Protein AF-A0AAW2S1K7-F1 (afdb_monomer)

Solvent-accessible surface area (backbone atoms only — not comparable to full-atom values): 10798 Å² total; per-residue (Å²): 112,69,70,59,53,50,52,52,56,58,55,51,73,76,45,99,72,86,84,87,81,85,75,56,76,84,76,40,53,68,60,52,50,53,52,49,49,62,64,67,59,74,65,92,73,87,81,84,77,82,78,80,82,69,98,70,67,96,71,74,71,75,78,76,71,78,81,63,93,60,59,84,58,51,67,49,50,41,29,74,76,70,66,52,69,59,89,51,67,66,59,29,50,54,48,54,65,58,40,72,48,44,50,73,58,94,91,39,49,27,36,67,48,96,86,72,63,71,40,80,63,70,51,70,70,55,46,53,48,51,52,48,51,49,57,70,66,44,80,78,57,97,70,60,78,76,60,65,81,70,64,74,78,83,78,80,80,91,79,83,80,135

Radius of gyration: 22.73 Å; Cα contacts (8 Å, |Δi|>4): 65; chains: 1; bounding box: 69×38×50 Å

Mean predicted aligned error: 18.88 Å

Sequence (162 aa):
MVQYLQQIAELRTSFKSFQVIQIPREENAKADCLSRLASALEDYCTRHITIQYIPNPKAALAIQAISSPTDWRTPIIEWIEKGNLPDNRWDASRLKTRAVCFLIQGGILYKKSYTHPLLRCVSQPEGVHLLREIHSGCCGSHTGTWMLAKKKPYEQDISGLP

Secondary structure (DSSP, 8-state):
-HHHHHHHHHHHTT-S--------GGGGHHHHHHHHHHHHT-S-S---------SS-TT----------S-TTHHHHHHHHH----SSHHHHHHHHHHHTTEEEETTEEEEPPTTSPPEEPPPHHHHHHHHHHHHHH-SSS---TTTGGG-PPP--------

Structure (mmCIF, N/CA/C/O backbone):
data_AF-A0AAW2S1K7-F1
#
_entry.id   AF-A0AAW2S1K7-F1
#
loop_
_atom_site.group_PDB
_atom_site.id
_atom_site.type_symbol
_atom_site.label_atom_id
_atom_site.label_alt_id
_atom_site.label_comp_id
_atom_site.label_asym_id
_atom_site.label_entity_id
_atom_site.label_seq_id
_atom_site.pdbx_PDB_ins_code
_atom_site.Cartn_x
_atom_site.Cartn_y
_atom_site.Cartn_z
_atom_site.occupancy
_atom_site.B_iso_or_equiv
_atom_site.auth_seq_id
_atom_site.auth_comp_id
_atom_site.auth_asym_id
_atom_site.auth_atom_id
_atom_site.pdbx_PDB_model_num
ATOM 1 N N . MET A 1 1 ? 25.128 3.569 -3.471 1.00 52.53 1 MET A N 1
ATOM 2 C CA . MET A 1 1 ? 25.781 2.506 -4.272 1.00 52.53 1 MET A CA 1
ATOM 3 C C . MET A 1 1 ? 26.287 1.342 -3.412 1.00 52.53 1 MET A C 1
ATOM 5 O O . MET A 1 1 ? 26.059 0.203 -3.783 1.00 52.53 1 MET A O 1
ATOM 9 N N . VAL A 1 2 ? 26.888 1.601 -2.242 1.00 62.03 2 VAL A N 1
ATOM 10 C CA . VAL A 1 2 ? 27.422 0.563 -1.327 1.00 62.03 2 VAL A CA 1
ATOM 11 C C . VAL A 1 2 ? 26.374 -0.470 -0.876 1.00 62.03 2 VAL A C 1
ATOM 13 O O . VAL A 1 2 ? 26.634 -1.664 -0.931 1.00 62.03 2 VAL A O 1
ATOM 16 N N . GLN A 1 3 ? 25.158 -0.037 -0.523 1.00 65.44 3 GLN A N 1
ATOM 17 C CA . GLN A 1 3 ? 24.075 -0.942 -0.096 1.00 65.44 3 GLN A CA 1
ATOM 18 C C . GLN A 1 3 ? 23.644 -1.933 -1.191 1.00 65.44 3 GLN A C 1
ATOM 20 O O . GLN A 1 3 ? 23.331 -3.082 -0.904 1.00 65.44 3 GLN A O 1
ATOM 25 N N . TYR A 1 4 ? 23.673 -1.508 -2.455 1.00 72.62 4 TYR A N 1
ATOM 26 C CA . TYR A 1 4 ? 23.322 -2.356 -3.595 1.00 72.62 4 TYR A CA 1
ATOM 27 C C . TYR A 1 4 ? 24.380 -3.441 -3.836 1.00 72.62 4 TYR A C 1
ATOM 29 O O . TYR A 1 4 ? 24.048 -4.593 -4.101 1.00 72.62 4 TYR A O 1
ATOM 37 N N . LEU A 1 5 ? 25.659 -3.094 -3.663 1.00 78.00 5 LEU A N 1
ATOM 38 C CA . LEU A 1 5 ? 26.760 -4.056 -3.739 1.00 78.00 5 LEU A CA 1
ATOM 39 C C . LEU A 1 5 ? 26.675 -5.104 -2.625 1.00 78.00 5 LEU A C 1
ATOM 41 O O . LEU A 1 5 ? 26.938 -6.276 -2.879 1.00 78.00 5 LEU A O 1
ATOM 45 N N . GLN A 1 6 ? 26.262 -4.696 -1.424 1.00 79.00 6 GLN A N 1
ATOM 46 C CA . GLN A 1 6 ? 26.083 -5.602 -0.292 1.00 79.00 6 GLN A CA 1
ATOM 47 C C . GLN A 1 6 ? 24.969 -6.626 -0.560 1.00 79.00 6 GLN A C 1
AT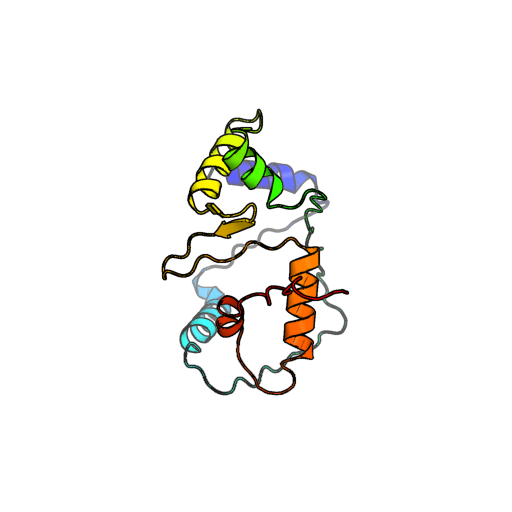OM 49 O O . GLN A 1 6 ? 25.184 -7.821 -0.383 1.00 79.00 6 GLN A O 1
ATOM 54 N N . GLN A 1 7 ? 23.833 -6.190 -1.112 1.00 81.12 7 GLN A N 1
ATOM 55 C CA . GLN A 1 7 ? 22.751 -7.106 -1.490 1.00 81.12 7 GLN A CA 1
ATOM 56 C C . GLN A 1 7 ? 23.137 -8.057 -2.627 1.00 81.12 7 GLN A C 1
ATOM 58 O O . GLN A 1 7 ? 22.795 -9.237 -2.585 1.00 81.12 7 GLN A O 1
ATOM 63 N N . ILE A 1 8 ? 23.884 -7.584 -3.629 1.00 81.62 8 ILE A N 1
ATOM 64 C CA . ILE A 1 8 ? 24.405 -8.462 -4.686 1.00 81.62 8 ILE A CA 1
ATOM 65 C C . ILE A 1 8 ? 25.381 -9.491 -4.104 1.00 81.62 8 ILE A C 1
ATOM 67 O O . ILE A 1 8 ? 25.362 -10.648 -4.522 1.00 81.62 8 ILE A O 1
ATOM 71 N N . ALA A 1 9 ? 26.221 -9.096 -3.144 1.00 82.00 9 ALA A N 1
ATOM 72 C CA . ALA A 1 9 ? 27.166 -9.997 -2.492 1.00 82.00 9 ALA A CA 1
ATOM 73 C C . ALA A 1 9 ? 26.458 -11.083 -1.668 1.00 82.00 9 ALA A C 1
ATOM 75 O O . ALA A 1 9 ? 26.849 -12.247 -1.738 1.00 82.00 9 ALA A O 1
ATOM 76 N N . GLU A 1 10 ? 25.391 -10.731 -0.951 1.00 86.25 10 GLU A N 1
ATOM 77 C CA . GLU A 1 10 ? 24.549 -11.694 -0.236 1.00 86.25 10 GLU A CA 1
ATOM 78 C C . GLU A 1 10 ? 23.866 -12.657 -1.215 1.00 86.25 10 GLU A C 1
ATOM 80 O O . GLU A 1 10 ? 24.010 -13.874 -1.099 1.00 86.25 10 GLU A O 1
ATOM 85 N N . LEU A 1 11 ? 23.205 -12.132 -2.250 1.00 85.12 11 LEU A N 1
ATOM 86 C CA . LEU A 1 11 ? 22.506 -12.942 -3.252 1.00 85.12 11 LEU A CA 1
ATOM 87 C C . LEU A 1 11 ? 23.455 -13.850 -4.034 1.00 85.12 11 LEU A C 1
ATOM 89 O O . LEU A 1 11 ? 23.089 -14.978 -4.358 1.00 85.12 11 LEU A O 1
ATOM 93 N N . ARG A 1 12 ? 24.694 -13.413 -4.279 1.00 83.50 12 ARG A N 1
ATOM 94 C CA . ARG A 1 12 ? 25.734 -14.213 -4.937 1.00 83.50 12 ARG A CA 1
ATOM 95 C C . ARG A 1 12 ? 25.968 -15.551 -4.240 1.00 83.50 12 ARG A C 1
ATOM 97 O O . ARG A 1 12 ? 26.218 -16.536 -4.927 1.00 83.50 12 ARG A O 1
ATOM 104 N N . THR A 1 13 ? 25.861 -15.603 -2.913 1.00 86.69 13 THR A N 1
ATOM 105 C CA . THR A 1 13 ? 26.054 -16.850 -2.150 1.00 86.69 13 THR A CA 1
ATOM 106 C C . THR A 1 13 ? 24.962 -17.889 -2.403 1.00 86.69 13 THR A C 1
ATOM 108 O O . THR A 1 13 ? 25.199 -19.081 -2.227 1.00 86.69 13 THR A O 1
ATOM 111 N N . SER A 1 14 ? 23.785 -17.457 -2.864 1.00 88.31 14 SER A N 1
ATOM 112 C CA . SER A 1 14 ? 22.644 -18.344 -3.109 1.00 88.31 14 SER A CA 1
ATOM 113 C C . SER A 1 14 ? 22.701 -19.074 -4.458 1.00 88.31 14 SER A C 1
ATOM 115 O O . SER A 1 14 ? 21.986 -20.057 -4.656 1.00 88.31 14 SER A O 1
ATOM 117 N N . PHE A 1 15 ? 23.562 -18.639 -5.388 1.00 86.81 15 PHE A N 1
ATOM 118 C CA . PHE A 1 15 ? 23.672 -19.227 -6.724 1.00 86.81 15 PHE A CA 1
ATOM 119 C C . PHE A 1 15 ? 24.911 -20.118 -6.852 1.00 86.81 15 PHE A C 1
ATOM 121 O O . PHE A 1 15 ? 26.018 -19.716 -6.511 1.00 86.81 15 PHE A O 1
ATOM 128 N N . LYS A 1 16 ? 24.746 -21.308 -7.448 1.00 88.56 16 LYS A N 1
ATOM 129 C CA . LYS A 1 16 ? 25.873 -22.205 -7.781 1.00 88.56 16 LYS A CA 1
ATOM 130 C C . LYS A 1 16 ? 26.854 -21.574 -8.782 1.00 88.56 16 LYS A C 1
ATOM 132 O O . LYS A 1 16 ? 28.047 -21.842 -8.726 1.00 88.56 16 LYS A O 1
ATOM 137 N N . SER A 1 17 ? 26.352 -20.737 -9.688 1.00 85.88 17 SER A N 1
ATOM 138 C CA . SER A 1 17 ? 27.129 -19.940 -10.642 1.00 85.88 17 SER A CA 1
ATOM 139 C C . SER A 1 17 ? 26.259 -18.806 -11.181 1.00 85.88 17 SER A C 1
ATOM 141 O O . SER A 1 17 ? 25.059 -19.004 -11.372 1.00 85.88 17 SER A O 1
ATOM 143 N N . PHE A 1 18 ? 26.844 -17.646 -11.476 1.00 83.50 18 PHE A N 1
ATOM 144 C CA . PHE A 1 18 ? 26.145 -16.531 -12.121 1.00 83.50 18 PHE A CA 1
ATOM 145 C C . PHE A 1 18 ? 27.111 -15.740 -13.009 1.00 83.50 18 PHE A C 1
ATOM 147 O O . PHE A 1 18 ? 28.324 -15.758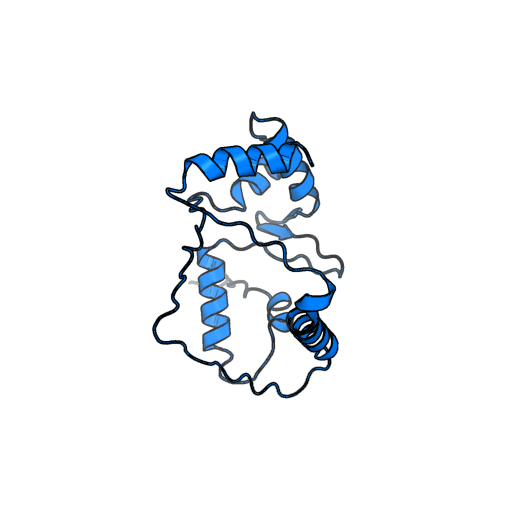 -12.794 1.00 83.50 18 PHE A O 1
ATOM 154 N N . GLN A 1 19 ? 26.557 -15.032 -13.990 1.00 85.88 19 GLN A N 1
ATOM 155 C CA . GLN A 1 19 ? 27.295 -14.138 -14.874 1.00 85.88 19 GLN A CA 1
ATOM 156 C C . GLN A 1 19 ? 26.556 -12.804 -14.946 1.00 85.88 19 GLN A C 1
ATOM 158 O O . GLN A 1 19 ? 25.342 -12.771 -15.143 1.00 85.88 19 GLN A O 1
ATOM 163 N N . VAL A 1 20 ? 27.291 -11.707 -14.788 1.00 80.44 20 VAL A N 1
ATOM 164 C CA . VAL A 1 20 ? 26.775 -10.353 -15.002 1.00 80.44 20 VAL A CA 1
ATOM 165 C C . VAL A 1 20 ? 27.400 -9.839 -16.285 1.00 80.44 20 VAL A C 1
ATOM 167 O O . VAL A 1 20 ? 28.620 -9.726 -16.372 1.00 80.44 20 VAL A O 1
ATOM 170 N N . ILE A 1 21 ? 26.566 -9.559 -17.282 1.00 83.56 21 ILE A N 1
ATOM 171 C CA . ILE A 1 21 ? 26.999 -8.979 -18.551 1.00 83.56 21 ILE A CA 1
ATOM 172 C C . ILE A 1 21 ? 26.496 -7.544 -18.574 1.00 83.56 21 ILE A C 1
ATOM 174 O O . ILE A 1 21 ? 25.290 -7.299 -18.532 1.00 83.56 21 ILE A O 1
ATOM 178 N N . GLN A 1 22 ? 27.424 -6.596 -18.615 1.00 81.75 22 GLN A N 1
ATOM 179 C CA . GLN A 1 22 ? 27.093 -5.200 -18.835 1.00 81.75 22 GLN A CA 1
ATOM 180 C C . GLN A 1 22 ? 27.007 -4.965 -20.342 1.00 81.75 22 GLN A C 1
ATOM 182 O O . GLN A 1 22 ? 28.016 -5.051 -21.034 1.00 81.75 22 GLN A O 1
ATOM 187 N N . ILE A 1 23 ? 25.805 -4.684 -20.840 1.00 84.31 23 ILE A N 1
ATOM 188 C CA . ILE A 1 23 ? 25.592 -4.335 -22.246 1.00 84.31 23 ILE A CA 1
ATOM 189 C C . ILE A 1 23 ? 25.837 -2.825 -22.391 1.00 84.31 23 ILE A C 1
ATOM 191 O O . ILE A 1 23 ? 25.162 -2.047 -21.702 1.00 84.31 23 ILE A O 1
ATOM 195 N N . PRO A 1 24 ? 26.796 -2.389 -23.231 1.00 87.00 24 PRO A N 1
ATOM 196 C CA . PRO A 1 24 ? 27.024 -0.976 -23.503 1.00 87.00 24 PRO A CA 1
ATOM 197 C C . PRO A 1 24 ? 25.742 -0.294 -23.975 1.00 87.00 24 PRO A C 1
ATOM 199 O O . PRO A 1 24 ? 24.919 -0.886 -24.673 1.00 87.00 24 PRO A O 1
ATOM 202 N N . ARG A 1 25 ? 25.565 0.980 -23.614 1.00 77.69 25 ARG A N 1
ATOM 203 C CA . ARG A 1 25 ? 24.334 1.714 -23.943 1.00 77.69 25 ARG A CA 1
ATOM 204 C C . ARG A 1 25 ? 24.075 1.759 -25.454 1.00 77.69 25 ARG A C 1
ATOM 206 O O . ARG A 1 25 ? 22.926 1.668 -25.870 1.00 77.69 25 ARG A O 1
ATOM 213 N N . GLU A 1 26 ? 25.141 1.841 -26.243 1.00 84.81 26 GLU A N 1
ATOM 214 C CA . GLU A 1 26 ? 25.133 1.845 -27.711 1.00 84.81 26 GLU A CA 1
ATOM 215 C C . GLU A 1 26 ? 24.518 0.566 -28.307 1.00 84.81 26 GLU A C 1
ATOM 217 O O . GLU A 1 26 ? 23.823 0.619 -29.320 1.00 84.81 26 GLU A O 1
ATOM 222 N N . GLU A 1 27 ? 24.681 -0.576 -27.635 1.00 83.81 27 GLU A N 1
ATOM 223 C CA . GLU A 1 27 ? 24.140 -1.872 -28.065 1.00 83.81 27 GLU A CA 1
ATOM 224 C C . GLU A 1 27 ? 22.686 -2.095 -27.608 1.00 83.81 27 GLU A C 1
ATOM 226 O O . GLU A 1 27 ? 22.016 -3.031 -28.053 1.00 83.81 27 GLU A O 1
ATOM 231 N N . ASN A 1 28 ? 22.141 -1.204 -26.770 1.00 85.00 28 ASN A N 1
ATOM 232 C CA . ASN A 1 28 ? 20.777 -1.300 -26.244 1.00 85.00 28 ASN A CA 1
ATOM 233 C C . ASN A 1 28 ? 19.704 -0.698 -27.177 1.00 85.00 28 ASN A C 1
ATOM 235 O O . ASN A 1 28 ? 18.541 -0.549 -26.789 1.00 85.00 28 ASN A O 1
ATOM 239 N N . ALA A 1 29 ? 20.067 -0.372 -28.421 1.00 83.19 29 ALA A N 1
ATOM 240 C CA . ALA A 1 29 ? 19.202 0.317 -29.377 1.00 83.19 29 ALA A CA 1
ATOM 241 C C . ALA A 1 29 ? 17.843 -0.378 -29.591 1.00 83.19 29 ALA A C 1
ATOM 243 O O . ALA A 1 29 ? 16.820 0.290 -29.711 1.00 83.19 29 ALA A O 1
ATOM 244 N N . LYS A 1 30 ? 17.793 -1.719 -29.580 1.00 80.06 30 LYS A N 1
ATOM 245 C CA . LYS A 1 30 ? 16.533 -2.475 -29.734 1.00 80.06 30 LYS A CA 1
ATOM 246 C C . LYS A 1 30 ? 15.571 -2.255 -28.565 1.00 80.06 30 LYS A C 1
ATOM 248 O O . LYS A 1 30 ? 14.384 -2.033 -28.792 1.00 80.06 30 LYS A O 1
ATOM 253 N N . ALA A 1 31 ? 16.070 -2.305 -27.330 1.00 80.88 31 ALA A N 1
ATOM 254 C CA . ALA A 1 31 ? 15.248 -2.078 -26.143 1.00 80.88 31 ALA A CA 1
ATOM 255 C C . ALA A 1 31 ? 14.795 -0.614 -26.054 1.00 80.88 31 ALA A C 1
ATOM 257 O O . ALA A 1 31 ? 13.641 -0.346 -25.725 1.00 80.88 31 ALA A O 1
ATOM 258 N N . ASP A 1 32 ? 15.670 0.324 -26.424 1.00 80.50 32 ASP A N 1
ATOM 259 C CA . ASP A 1 32 ? 15.332 1.746 -26.489 1.00 80.50 32 ASP A CA 1
ATOM 260 C C . ASP A 1 32 ? 14.282 2.033 -27.579 1.00 80.50 32 ASP A C 1
ATOM 262 O O . ASP A 1 32 ? 13.347 2.793 -27.335 1.00 80.50 32 ASP A O 1
ATOM 266 N N . CYS A 1 33 ? 14.358 1.382 -28.747 1.00 79.44 33 CYS A N 1
ATOM 267 C CA . CYS A 1 33 ? 13.321 1.456 -29.783 1.00 79.44 33 CYS A CA 1
ATOM 268 C C . CYS A 1 33 ? 11.974 0.910 -29.297 1.00 79.44 33 CYS A C 1
ATOM 270 O O . CYS A 1 33 ? 10.948 1.54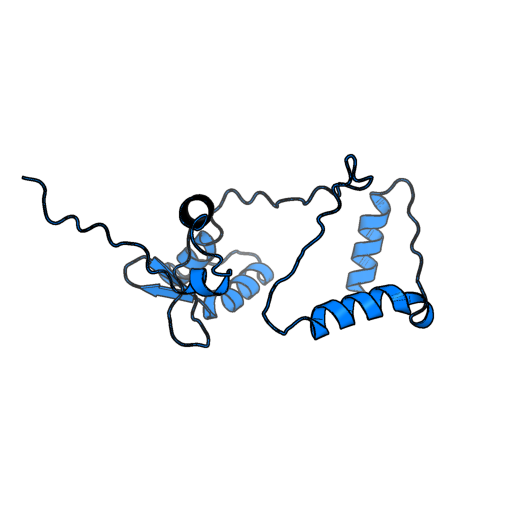1 -29.537 1.00 79.44 33 CYS A O 1
ATOM 272 N N . LEU A 1 34 ? 11.959 -0.224 -28.590 1.00 76.25 34 LEU A N 1
ATOM 273 C CA . LEU A 1 34 ? 10.733 -0.781 -28.006 1.00 76.25 34 LEU A CA 1
ATOM 274 C C . LEU A 1 34 ? 10.134 0.141 -26.939 1.00 76.25 34 LEU A C 1
ATOM 276 O O . LEU A 1 34 ? 8.924 0.351 -26.925 1.00 76.25 34 LEU A O 1
ATOM 280 N N . SER A 1 35 ? 10.975 0.726 -26.086 1.00 74.38 35 SER A N 1
ATOM 281 C CA . SER A 1 35 ? 10.554 1.708 -25.083 1.00 74.38 35 SER A CA 1
ATOM 282 C C . SER A 1 35 ? 9.955 2.956 -25.742 1.00 74.38 35 SER A C 1
ATOM 284 O O . SER A 1 35 ? 8.859 3.388 -25.391 1.00 74.38 35 SER A O 1
ATOM 286 N N . ARG A 1 36 ? 10.613 3.480 -26.786 1.00 76.00 36 ARG A N 1
ATOM 287 C CA . ARG A 1 36 ? 10.114 4.618 -27.572 1.00 76.00 36 ARG A CA 1
ATOM 288 C C . ARG A 1 36 ? 8.819 4.302 -28.307 1.00 76.00 36 ARG A C 1
ATOM 290 O O . ARG A 1 36 ? 7.952 5.161 -28.342 1.00 76.00 36 ARG A O 1
ATOM 297 N N . LEU A 1 37 ? 8.669 3.102 -28.870 1.00 69.31 37 LEU A N 1
ATOM 298 C CA . LEU A 1 37 ? 7.408 2.653 -29.464 1.00 69.31 37 LEU A CA 1
ATOM 299 C C . LEU A 1 37 ? 6.302 2.598 -28.410 1.00 69.31 37 LEU A C 1
ATOM 301 O O . LEU A 1 37 ? 5.213 3.100 -28.656 1.00 69.31 37 LEU A O 1
ATOM 305 N N . ALA A 1 38 ? 6.583 2.054 -27.226 1.00 62.53 38 ALA A N 1
ATOM 306 C CA . ALA A 1 38 ? 5.612 2.014 -26.137 1.00 62.53 38 ALA A CA 1
ATOM 307 C C . ALA A 1 38 ? 5.163 3.422 -25.706 1.00 62.53 38 ALA A C 1
ATOM 309 O O . ALA A 1 38 ? 3.973 3.624 -25.484 1.00 62.53 38 ALA A O 1
ATOM 310 N N . SER A 1 39 ? 6.084 4.391 -25.652 1.00 64.12 39 SER A N 1
ATOM 311 C CA . SER A 1 39 ? 5.770 5.798 -25.363 1.00 64.12 39 SER A CA 1
ATOM 312 C C . SER A 1 39 ? 5.092 6.536 -26.523 1.00 64.12 39 SER A C 1
ATOM 314 O O . SER A 1 39 ? 4.261 7.401 -26.289 1.00 64.12 39 SER A O 1
ATOM 316 N N . ALA A 1 40 ? 5.430 6.217 -27.773 1.00 64.00 40 ALA A N 1
ATOM 317 C CA . ALA A 1 40 ? 4.861 6.865 -28.957 1.00 64.00 40 ALA A CA 1
ATOM 318 C C . ALA A 1 40 ? 3.448 6.359 -29.300 1.00 64.00 40 ALA A C 1
ATOM 320 O O . ALA A 1 40 ? 2.705 7.039 -29.997 1.00 64.00 40 ALA A O 1
ATOM 321 N N . LEU A 1 41 ? 3.061 5.178 -28.805 1.00 58.38 41 LEU A N 1
ATOM 322 C CA . LEU A 1 41 ? 1.745 4.555 -29.006 1.00 58.38 41 LEU A CA 1
ATOM 323 C C . LEU A 1 41 ? 0.679 5.033 -27.993 1.00 58.38 41 LEU A C 1
ATOM 325 O O . LEU A 1 41 ? -0.311 4.330 -27.743 1.00 58.38 41 LEU A O 1
ATOM 329 N N . GLU A 1 42 ? 0.871 6.218 -27.406 1.00 55.44 42 GLU A N 1
ATOM 330 C CA . GLU A 1 42 ? -0.099 6.894 -26.532 1.00 55.44 42 GLU A CA 1
ATOM 331 C C . GLU A 1 42 ? -1.262 7.572 -27.284 1.00 55.44 42 GLU A C 1
ATOM 333 O O . GLU A 1 42 ? -2.049 8.272 -26.656 1.00 55.44 42 GLU A O 1
ATOM 338 N N . ASP A 1 43 ? -1.458 7.298 -28.581 1.00 55.00 43 ASP A N 1
ATOM 339 C CA . ASP A 1 43 ? -2.723 7.603 -29.257 1.00 55.00 43 ASP A CA 1
ATOM 340 C C . ASP A 1 43 ? -3.671 6.396 -29.249 1.00 55.00 43 ASP A C 1
ATOM 342 O O . ASP A 1 43 ? -3.392 5.293 -29.732 1.00 55.00 43 ASP A O 1
ATOM 346 N N . TYR A 1 44 ? -4.823 6.615 -28.626 1.00 59.09 44 TYR A N 1
ATOM 347 C CA . TYR A 1 44 ? -5.899 5.655 -28.458 1.00 59.09 44 TYR A CA 1
ATOM 348 C C . TYR A 1 44 ? -6.590 5.413 -29.801 1.00 59.09 44 TYR A C 1
ATOM 350 O O . TYR A 1 44 ? -7.436 6.213 -30.170 1.00 59.09 44 TYR A O 1
ATOM 358 N N . CYS A 1 45 ? -6.294 4.315 -30.507 1.00 52.50 45 CYS A N 1
ATOM 359 C CA . CYS A 1 45 ? -7.279 3.560 -31.302 1.00 52.50 45 CYS A CA 1
ATOM 360 C C . CYS A 1 45 ? -6.692 2.256 -31.875 1.00 52.50 45 CYS A C 1
ATOM 362 O O . CYS A 1 45 ? -5.594 2.226 -32.418 1.00 52.50 45 CYS A O 1
ATOM 364 N N . THR A 1 46 ? -7.468 1.170 -31.747 1.00 54.00 46 THR A N 1
ATOM 365 C CA . THR A 1 46 ? -7.307 -0.147 -32.406 1.00 54.00 46 THR A CA 1
ATOM 366 C C . THR A 1 46 ? -5.913 -0.779 -32.356 1.00 54.00 46 THR A C 1
ATOM 368 O O . THR A 1 46 ? -5.184 -0.857 -33.341 1.00 54.00 46 THR A O 1
ATOM 371 N N . ARG A 1 47 ? -5.566 -1.329 -31.189 1.00 50.31 47 ARG A N 1
ATOM 372 C CA . ARG A 1 47 ? -4.385 -2.183 -31.019 1.00 50.31 47 ARG A CA 1
ATOM 373 C C . ARG A 1 47 ? -4.730 -3.623 -31.406 1.00 50.31 47 ARG A C 1
ATOM 375 O O . ARG A 1 47 ? -5.447 -4.291 -30.665 1.00 50.31 47 ARG A O 1
ATOM 382 N N . HIS A 1 48 ? -4.189 -4.129 -32.513 1.00 45.84 48 HIS A N 1
ATOM 383 C CA . HIS A 1 48 ? -4.119 -5.573 -32.745 1.00 45.84 48 HIS A CA 1
ATOM 384 C C . HIS A 1 48 ? -2.893 -6.100 -31.985 1.00 45.84 48 HIS A C 1
ATOM 386 O O . HIS A 1 48 ? -1.765 -6.035 -32.468 1.00 45.84 48 HIS A O 1
ATOM 392 N N . ILE A 1 49 ? -3.091 -6.527 -30.735 1.00 50.31 49 ILE A N 1
ATOM 393 C CA . ILE A 1 49 ? -2.019 -7.130 -29.937 1.00 50.31 49 ILE A CA 1
ATOM 394 C C . ILE A 1 49 ? -1.882 -8.578 -30.392 1.00 50.31 49 ILE A C 1
ATOM 396 O O . ILE A 1 49 ? -2.700 -9.428 -30.043 1.00 50.31 49 ILE A O 1
ATOM 400 N N . THR A 1 50 ? -0.844 -8.874 -31.165 1.00 47.34 50 THR A N 1
ATOM 401 C CA . THR A 1 50 ? -0.488 -10.259 -31.470 1.00 47.34 50 THR A CA 1
ATOM 402 C C . THR A 1 50 ? 0.161 -10.866 -30.231 1.00 47.34 50 THR A C 1
ATOM 404 O O . THR A 1 50 ? 1.344 -10.660 -29.966 1.00 47.34 50 THR A O 1
ATOM 407 N N . ILE A 1 51 ? -0.624 -11.593 -29.435 1.00 50.91 51 ILE A N 1
ATOM 408 C CA . ILE A 1 51 ? -0.105 -12.373 -28.312 1.00 50.91 51 ILE A CA 1
ATOM 409 C C . ILE A 1 51 ? 0.632 -13.575 -28.903 1.00 50.91 51 ILE A C 1
ATOM 411 O O . ILE A 1 51 ? 0.014 -14.541 -29.346 1.00 50.91 51 ILE A O 1
ATOM 415 N N . GLN A 1 52 ? 1.963 -13.522 -28.925 1.00 48.34 52 GLN A N 1
ATOM 416 C CA . GLN A 1 52 ? 2.758 -14.719 -29.172 1.00 48.34 52 GLN A CA 1
ATOM 417 C C . GLN A 1 52 ? 2.734 -15.589 -27.918 1.00 48.34 52 GLN A C 1
ATOM 419 O O . GLN A 1 52 ? 3.393 -15.306 -26.918 1.00 48.34 52 GLN A O 1
ATOM 424 N N . TYR A 1 53 ? 1.943 -16.656 -27.978 1.00 56.81 53 TYR A N 1
ATOM 425 C CA . TYR A 1 53 ? 1.973 -17.721 -26.991 1.00 56.81 53 TYR A CA 1
ATOM 426 C C . TYR A 1 53 ? 3.271 -18.518 -27.156 1.00 56.81 53 TYR A C 1
ATOM 428 O O . TYR A 1 53 ? 3.500 -19.138 -28.193 1.00 56.81 53 TYR A O 1
ATOM 436 N N . ILE A 1 54 ? 4.125 -18.490 -26.134 1.00 65.88 54 ILE A N 1
ATOM 437 C CA . ILE A 1 54 ? 5.316 -19.336 -26.044 1.00 65.88 54 ILE A CA 1
ATOM 438 C C . ILE A 1 54 ? 4.919 -20.544 -25.185 1.00 65.88 54 ILE A C 1
ATOM 440 O O . ILE A 1 54 ? 4.769 -20.372 -23.974 1.00 65.88 54 ILE A O 1
ATOM 444 N N . PRO A 1 55 ? 4.766 -21.760 -25.750 1.00 52.41 55 PRO A N 1
ATOM 445 C CA . PRO A 1 55 ? 4.249 -22.924 -25.019 1.00 52.41 55 PRO A CA 1
ATOM 446 C C . PRO A 1 55 ? 5.154 -23.429 -23.886 1.00 52.41 55 PRO A C 1
ATOM 448 O O . PRO A 1 55 ? 4.827 -24.413 -23.232 1.00 52.41 55 PRO A O 1
ATOM 451 N N . ASN A 1 56 ? 6.317 -22.809 -23.670 1.00 55.44 56 ASN A N 1
ATOM 452 C CA . ASN A 1 56 ? 7.242 -23.177 -22.607 1.00 55.44 56 ASN A CA 1
ATOM 453 C C . ASN A 1 56 ? 8.240 -22.029 -22.332 1.00 55.44 56 ASN A C 1
ATOM 455 O O . ASN A 1 56 ? 9.312 -21.980 -22.948 1.00 55.44 56 ASN A O 1
ATOM 459 N N . PRO A 1 57 ? 7.908 -21.044 -21.476 1.00 50.22 57 PRO A N 1
ATOM 460 C CA . PRO A 1 57 ? 8.831 -19.962 -21.157 1.00 50.22 57 PRO A CA 1
ATOM 461 C C . PRO A 1 57 ? 10.018 -20.528 -20.367 1.00 50.22 57 PRO A C 1
ATOM 463 O O . PRO A 1 57 ? 9.870 -20.953 -19.224 1.00 50.22 57 PRO A O 1
ATOM 466 N N . LYS A 1 58 ? 11.225 -20.501 -20.947 1.00 57.25 58 LYS A N 1
ATOM 467 C CA . LYS A 1 58 ? 12.464 -20.988 -20.298 1.00 57.25 58 LYS A CA 1
ATOM 468 C C . LYS A 1 58 ? 12.917 -20.176 -19.068 1.00 57.25 58 LYS A C 1
ATOM 470 O O . LYS A 1 58 ? 14.003 -20.404 -18.553 1.00 57.25 58 LYS A O 1
ATOM 475 N N . ALA A 1 59 ? 12.093 -19.261 -18.571 1.00 56.00 59 ALA A N 1
ATOM 476 C CA . ALA A 1 59 ? 12.282 -18.595 -17.293 1.00 56.00 59 ALA A CA 1
ATOM 477 C C . ALA A 1 59 ? 10.922 -18.131 -16.763 1.00 56.00 59 ALA A C 1
ATOM 479 O O . ALA A 1 59 ? 10.598 -16.945 -16.783 1.00 56.00 59 ALA A O 1
ATOM 480 N N . ALA A 1 60 ? 10.116 -19.066 -16.263 1.00 48.31 60 ALA A N 1
ATOM 481 C CA . ALA A 1 60 ? 9.152 -18.721 -15.230 1.00 48.31 60 ALA A CA 1
ATOM 482 C C . ALA A 1 60 ? 9.953 -18.399 -13.958 1.00 48.31 60 ALA A C 1
ATOM 484 O O . ALA A 1 60 ? 10.097 -19.234 -13.067 1.00 48.31 60 ALA A O 1
ATOM 485 N N . LEU A 1 61 ? 10.549 -17.202 -13.898 1.00 52.41 61 LEU A N 1
ATOM 486 C CA . LEU A 1 61 ? 10.920 -16.620 -12.615 1.00 52.41 61 LEU A CA 1
ATOM 487 C C . LEU A 1 61 ? 9.623 -16.590 -11.822 1.00 52.41 61 LEU A C 1
ATOM 489 O O . LEU A 1 61 ? 8.688 -15.882 -12.197 1.00 52.41 61 LEU A O 1
ATOM 493 N N . ALA A 1 62 ? 9.542 -17.444 -10.803 1.00 47.75 62 ALA A N 1
ATOM 494 C CA . ALA A 1 62 ? 8.427 -17.455 -9.884 1.00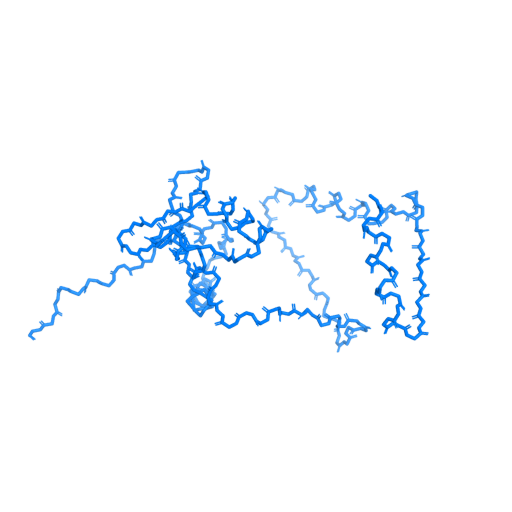 47.75 62 ALA A CA 1
ATOM 495 C C . ALA A 1 62 ? 8.262 -16.016 -9.403 1.00 47.75 62 ALA A C 1
ATOM 497 O O . ALA A 1 62 ? 9.119 -15.491 -8.692 1.00 47.75 62 ALA A O 1
ATOM 498 N N . ILE A 1 63 ? 7.192 -15.358 -9.848 1.00 47.81 63 ILE A N 1
ATOM 499 C CA . ILE A 1 63 ? 6.724 -14.142 -9.210 1.00 47.81 63 ILE A CA 1
ATOM 500 C C . ILE A 1 63 ? 6.444 -14.606 -7.788 1.00 47.81 63 ILE A C 1
ATOM 502 O O . ILE A 1 63 ? 5.456 -15.299 -7.546 1.00 47.81 63 ILE A O 1
ATOM 506 N N . GLN A 1 64 ? 7.369 -14.328 -6.870 1.00 42.88 64 GLN A N 1
ATOM 507 C CA . GLN A 1 64 ? 7.117 -14.519 -5.456 1.00 42.88 64 GLN A CA 1
ATOM 508 C C . GLN A 1 64 ? 6.023 -13.519 -5.115 1.00 42.88 64 GLN A C 1
ATOM 510 O O . GLN A 1 64 ? 6.278 -12.359 -4.797 1.00 42.88 64 GLN A O 1
ATOM 515 N N . ALA A 1 65 ? 4.777 -13.967 -5.241 1.00 44.50 65 ALA A N 1
ATOM 516 C CA . ALA A 1 65 ? 3.689 -13.371 -4.514 1.00 44.50 65 ALA A CA 1
ATOM 517 C C . ALA A 1 65 ? 4.104 -13.490 -3.051 1.00 44.50 65 ALA A C 1
ATOM 519 O O . ALA A 1 65 ? 4.129 -14.588 -2.492 1.00 44.50 65 ALA A O 1
ATOM 520 N N . ILE A 1 66 ? 4.521 -12.372 -2.457 1.00 44.94 66 ILE A N 1
ATOM 521 C CA . ILE A 1 66 ? 4.658 -12.278 -1.013 1.00 44.94 66 ILE A CA 1
ATOM 522 C C . ILE A 1 66 ? 3.240 -12.502 -0.507 1.00 44.94 66 ILE A C 1
ATOM 524 O O . ILE A 1 66 ? 2.401 -11.604 -0.547 1.00 44.94 66 ILE A O 1
ATOM 528 N N . SER A 1 67 ? 2.947 -13.748 -0.149 1.00 45.69 67 SER A N 1
ATOM 529 C CA . SER A 1 67 ? 1.714 -14.135 0.506 1.00 45.69 67 SER A CA 1
ATOM 530 C C . SER A 1 67 ? 1.740 -13.469 1.873 1.00 45.69 67 SER A C 1
ATOM 532 O O . SER A 1 67 ? 2.213 -14.053 2.842 1.00 45.69 67 SER A O 1
ATOM 534 N N . SER A 1 68 ? 1.294 -12.217 1.948 1.00 52.75 68 SER A N 1
ATOM 535 C CA . SER A 1 68 ? 0.855 -11.628 3.201 1.00 52.75 68 SER A CA 1
ATOM 536 C C . SER A 1 68 ? -0.599 -12.067 3.392 1.00 52.75 68 SER A C 1
ATOM 538 O O . SER A 1 68 ? -1.463 -11.570 2.670 1.00 52.75 68 SER A O 1
ATOM 540 N N . PRO A 1 69 ? -0.903 -12.993 4.318 1.00 54.72 69 PRO A N 1
ATOM 541 C CA . PRO A 1 69 ? -2.284 -13.391 4.589 1.00 54.72 69 PRO A CA 1
ATOM 542 C C . PRO A 1 69 ? -3.081 -12.282 5.296 1.00 54.72 69 PRO A C 1
ATOM 544 O O . PRO A 1 69 ? -4.291 -12.391 5.466 1.00 54.72 69 PRO A O 1
ATOM 547 N N . THR A 1 70 ? -2.420 -11.191 5.681 1.00 72.06 70 THR A N 1
ATOM 548 C CA . THR A 1 70 ? -3.059 -9.991 6.208 1.00 72.06 70 THR A CA 1
ATOM 549 C C . THR A 1 70 ? -3.505 -9.103 5.052 1.00 72.06 70 THR A C 1
ATOM 551 O O . THR A 1 70 ? -2.688 -8.726 4.209 1.00 72.06 70 THR A O 1
ATOM 554 N N . ASP A 1 71 ? -4.792 -8.746 5.022 1.00 85.94 71 ASP A N 1
ATOM 555 C CA . ASP A 1 71 ? -5.308 -7.709 4.128 1.00 85.94 71 ASP A CA 1
ATOM 556 C C . ASP A 1 71 ? -4.392 -6.478 4.203 1.00 85.94 71 ASP A C 1
ATOM 558 O O . ASP A 1 71 ? -4.113 -5.940 5.277 1.00 85.94 71 ASP A O 1
ATOM 562 N N . TRP A 1 72 ? -3.889 -6.036 3.052 1.00 89.88 72 TRP A N 1
ATOM 563 C CA . TRP A 1 72 ? -2.938 -4.930 2.961 1.00 89.88 72 TRP A CA 1
ATOM 564 C C . TRP A 1 72 ? -3.486 -3.626 3.561 1.00 89.88 72 TRP A C 1
ATOM 566 O O . TRP A 1 72 ? -2.706 -2.725 3.889 1.00 89.88 72 TRP A O 1
ATOM 576 N N . ARG A 1 73 ? -4.816 -3.510 3.682 1.00 92.44 73 ARG A N 1
ATOM 577 C CA . ARG A 1 73 ? -5.510 -2.373 4.294 1.00 92.44 73 ARG A CA 1
ATOM 578 C C . ARG A 1 73 ? -5.377 -2.358 5.815 1.00 92.44 73 ARG A C 1
ATOM 580 O O . ARG A 1 73 ? -5.341 -1.271 6.380 1.00 92.44 73 ARG A O 1
ATOM 587 N N . THR A 1 74 ? -5.274 -3.518 6.466 1.00 92.12 74 THR A N 1
ATOM 588 C CA . THR A 1 74 ? -5.266 -3.655 7.933 1.00 92.12 74 THR A CA 1
ATOM 589 C C . THR A 1 74 ? -4.262 -2.734 8.629 1.00 92.12 74 THR A C 1
ATOM 591 O O . THR A 1 74 ? -4.704 -1.931 9.444 1.00 92.12 74 THR A O 1
ATOM 594 N N . PRO A 1 75 ? -2.957 -2.725 8.287 1.00 93.00 75 PRO A N 1
ATOM 595 C CA . PRO A 1 75 ? -2.005 -1.843 8.968 1.00 93.00 75 PRO A CA 1
ATOM 596 C C . PRO A 1 75 ? -2.306 -0.352 8.754 1.00 93.00 75 PRO A C 1
ATOM 598 O O . PRO A 1 75 ? -1.974 0.477 9.594 1.00 93.00 75 PRO A O 1
ATOM 601 N N . ILE A 1 76 ? -2.937 0.013 7.634 1.00 94.50 76 ILE A N 1
ATOM 602 C CA . ILE A 1 76 ? -3.327 1.401 7.353 1.00 94.50 76 ILE A CA 1
ATOM 603 C C . ILE A 1 76 ? -4.545 1.780 8.200 1.00 94.50 76 ILE A C 1
ATOM 605 O O . ILE A 1 76 ? -4.566 2.866 8.771 1.00 94.50 76 ILE A O 1
ATOM 609 N N . ILE A 1 77 ? -5.533 0.887 8.297 1.00 93.62 77 ILE A N 1
ATOM 610 C CA . ILE A 1 77 ? -6.737 1.083 9.113 1.00 93.62 77 ILE A CA 1
ATOM 611 C C . ILE A 1 77 ? -6.356 1.191 10.590 1.00 93.62 77 ILE A C 1
ATOM 613 O O . ILE A 1 77 ? -6.713 2.168 11.237 1.00 93.62 77 ILE A O 1
ATOM 617 N N . GLU A 1 78 ? -5.561 0.253 11.108 1.00 94.06 78 GLU A N 1
ATOM 618 C CA . GLU A 1 78 ? -5.124 0.258 12.509 1.00 94.06 78 GLU A CA 1
ATOM 619 C C . GLU A 1 78 ? -4.323 1.510 12.872 1.00 94.06 78 GLU A C 1
ATOM 621 O O . GLU A 1 78 ? -4.491 2.055 13.962 1.00 94.06 78 GLU A O 1
ATOM 626 N N . TRP A 1 79 ? -3.489 2.005 11.958 1.00 94.88 79 TRP A N 1
ATOM 627 C CA . TRP A 1 79 ? -2.785 3.264 12.164 1.00 94.88 79 TRP A CA 1
ATOM 628 C C . TRP A 1 79 ? -3.740 4.465 12.190 1.00 94.88 79 TRP A C 1
ATOM 630 O O . TRP A 1 79 ? -3.622 5.309 13.074 1.00 94.88 79 TRP A O 1
ATOM 640 N N . ILE A 1 80 ? -4.692 4.551 11.254 1.00 94.81 80 ILE A N 1
ATOM 641 C CA . ILE A 1 80 ? -5.619 5.691 11.163 1.00 94.81 80 ILE A CA 1
ATOM 642 C C . ILE A 1 80 ? -6.622 5.701 12.328 1.00 94.81 80 ILE A C 1
ATOM 644 O O . ILE A 1 80 ? -6.923 6.774 12.845 1.00 94.81 80 ILE A O 1
ATOM 648 N N . GLU A 1 81 ? -7.134 4.541 12.747 1.00 94.19 81 GLU A N 1
ATOM 649 C CA . GLU A 1 81 ? -8.155 4.443 13.803 1.00 94.19 81 GLU A CA 1
ATOM 650 C C . GLU A 1 81 ? -7.563 4.372 15.211 1.00 94.19 81 GLU A C 1
ATOM 652 O O . GLU A 1 81 ? -8.087 4.999 16.129 1.00 94.19 81 GLU A O 1
ATOM 657 N N . LYS A 1 82 ? -6.495 3.585 15.400 1.00 93.62 82 LYS A N 1
ATOM 658 C CA . LYS A 1 82 ? -5.949 3.255 16.729 1.00 93.62 82 LYS A CA 1
ATOM 659 C C . LYS A 1 82 ? -4.591 3.901 16.999 1.00 93.62 82 LYS A C 1
ATOM 661 O O . LYS A 1 82 ? -4.127 3.866 18.132 1.00 93.62 82 LYS A O 1
ATOM 666 N N . GLY A 1 83 ? -3.936 4.469 15.983 1.00 93.00 83 GLY A N 1
ATOM 667 C CA . GLY A 1 83 ? -2.581 5.009 16.118 1.00 93.00 83 GLY A CA 1
ATOM 668 C C . GLY A 1 83 ? -1.501 3.932 16.267 1.00 93.00 83 GLY A C 1
ATOM 669 O O . GLY A 1 83 ? -0.381 4.241 16.675 1.00 93.00 83 GLY A O 1
ATOM 670 N N . ASN A 1 84 ? -1.804 2.676 15.928 1.00 92.94 84 ASN A N 1
ATOM 671 C CA . ASN A 1 84 ? -0.862 1.570 16.081 1.00 92.94 84 ASN A CA 1
ATOM 672 C C . ASN A 1 84 ? 0.219 1.609 14.994 1.00 92.94 84 ASN A C 1
ATOM 674 O O . ASN A 1 84 ? -0.074 1.745 13.805 1.00 92.94 84 ASN A O 1
ATOM 678 N N . LEU A 1 85 ? 1.477 1.457 15.404 1.00 93.44 85 LEU A N 1
ATOM 679 C CA . LEU A 1 85 ? 2.636 1.390 14.516 1.00 93.44 85 LEU A CA 1
ATOM 680 C C . LEU A 1 85 ? 3.422 0.106 14.776 1.00 93.44 85 LEU A C 1
ATOM 682 O O . LEU A 1 85 ? 3.446 -0.365 15.909 1.00 93.44 85 LEU A O 1
ATOM 686 N N . PRO A 1 86 ? 4.107 -0.432 13.757 1.00 91.88 86 PRO A N 1
ATOM 687 C CA . PRO A 1 86 ? 5.074 -1.499 13.968 1.00 91.88 86 PRO A CA 1
ATOM 688 C C . PRO A 1 86 ? 6.284 -0.995 14.772 1.00 91.88 86 PRO A C 1
ATOM 690 O O . PRO A 1 86 ? 6.698 0.156 14.621 1.00 91.88 86 PRO A O 1
ATOM 693 N N . ASP A 1 87 ? 6.896 -1.882 15.558 1.00 92.62 87 ASP A N 1
ATOM 694 C CA . ASP A 1 87 ? 8.053 -1.555 16.410 1.00 92.62 87 ASP A CA 1
ATOM 695 C C . ASP A 1 87 ? 9.284 -1.123 15.601 1.00 92.62 87 ASP A C 1
ATOM 697 O O . ASP A 1 87 ? 10.086 -0.287 16.024 1.00 92.62 87 ASP A O 1
ATOM 701 N N . ASN A 1 88 ? 9.444 -1.678 14.397 1.00 95.44 88 ASN A N 1
ATOM 702 C CA . ASN A 1 88 ? 10.539 -1.300 13.521 1.00 95.44 88 ASN A CA 1
ATOM 703 C C . ASN A 1 88 ? 10.342 0.130 13.003 1.00 95.44 88 ASN A C 1
ATOM 705 O O . ASN A 1 88 ? 9.443 0.410 12.206 1.00 95.44 88 ASN A O 1
ATOM 709 N N . ARG A 1 89 ? 11.272 1.019 13.370 1.00 94.25 89 ARG A N 1
ATOM 710 C CA . ARG A 1 89 ? 11.280 2.434 12.967 1.00 94.25 89 ARG A CA 1
ATOM 711 C C . ARG A 1 89 ? 11.116 2.651 11.458 1.00 94.25 89 ARG A C 1
ATOM 713 O O . ARG A 1 89 ? 10.499 3.629 11.037 1.00 94.25 89 ARG A O 1
ATOM 720 N N . TRP A 1 90 ? 11.683 1.766 10.638 1.00 92.94 90 TRP A N 1
ATOM 721 C CA . TRP A 1 90 ? 11.645 1.887 9.182 1.00 92.94 90 TRP A CA 1
ATOM 722 C C . TRP A 1 90 ? 10.271 1.521 8.632 1.00 92.94 90 TRP A C 1
ATOM 724 O O . TRP A 1 90 ? 9.738 2.234 7.781 1.00 92.94 90 TRP A O 1
ATOM 734 N N . ASP A 1 91 ? 9.674 0.455 9.158 1.00 91.44 91 ASP A N 1
ATOM 735 C CA . ASP A 1 91 ? 8.324 0.037 8.790 1.00 91.44 91 ASP A CA 1
ATOM 736 C C . ASP A 1 91 ? 7.287 1.055 9.277 1.00 91.44 91 ASP A C 1
ATOM 738 O O . ASP A 1 91 ? 6.367 1.389 8.530 1.00 91.44 91 ASP A O 1
ATOM 742 N N . ALA A 1 92 ? 7.483 1.631 10.468 1.00 93.69 92 ALA A N 1
ATOM 743 C CA . ALA A 1 92 ? 6.626 2.680 11.014 1.00 93.69 92 ALA A CA 1
ATOM 744 C C . ALA A 1 92 ? 6.674 3.951 10.160 1.00 93.69 92 ALA A C 1
ATOM 746 O O . ALA A 1 92 ? 5.633 4.513 9.819 1.00 93.69 92 ALA A O 1
ATOM 747 N N . SER A 1 93 ? 7.875 4.386 9.768 1.00 95.38 93 SER A N 1
ATOM 748 C CA . SER A 1 93 ? 8.049 5.529 8.868 1.00 95.38 93 SER A CA 1
ATOM 749 C C . SER A 1 93 ? 7.385 5.274 7.510 1.00 95.38 93 SER A C 1
ATOM 751 O O . SER A 1 93 ? 6.578 6.081 7.048 1.00 95.38 93 SER A O 1
ATOM 753 N N . ARG A 1 94 ? 7.621 4.094 6.916 1.00 94.25 94 ARG A N 1
ATOM 754 C CA . ARG A 1 94 ? 7.010 3.692 5.639 1.00 94.25 94 ARG A CA 1
ATOM 755 C C . ARG A 1 94 ? 5.481 3.674 5.718 1.00 94.25 94 ARG A C 1
ATOM 757 O O . ARG A 1 94 ? 4.820 4.143 4.789 1.00 94.25 94 ARG A O 1
ATOM 764 N N . LEU A 1 95 ? 4.919 3.159 6.812 1.00 94.38 95 LEU A N 1
ATOM 765 C CA . LEU A 1 95 ? 3.476 3.124 7.040 1.00 94.38 95 LEU A CA 1
ATOM 766 C C . LEU A 1 95 ? 2.896 4.534 7.179 1.00 94.38 95 LEU A C 1
ATOM 768 O O . LEU A 1 95 ? 1.917 4.839 6.501 1.00 94.38 95 LEU A O 1
ATOM 772 N N . LYS A 1 96 ? 3.533 5.411 7.966 1.00 94.75 96 LYS A N 1
ATOM 773 C CA . LYS A 1 96 ? 3.116 6.815 8.116 1.00 94.75 96 LYS A CA 1
ATOM 774 C C . LYS A 1 96 ? 3.073 7.532 6.777 1.00 94.75 96 LYS A C 1
ATOM 776 O O . LYS A 1 96 ? 2.039 8.094 6.426 1.00 94.75 96 LYS A O 1
ATOM 781 N N . THR A 1 97 ? 4.161 7.470 6.008 1.00 94.81 97 THR A N 1
ATOM 782 C CA . THR A 1 97 ? 4.235 8.111 4.688 1.00 94.81 97 THR A CA 1
ATOM 783 C C . THR A 1 97 ? 3.150 7.581 3.756 1.00 94.81 97 THR A C 1
ATOM 785 O O . THR A 1 97 ? 2.479 8.363 3.085 1.00 94.81 97 THR A O 1
ATOM 788 N N . ARG A 1 98 ? 2.924 6.262 3.744 1.00 92.50 98 ARG A N 1
ATOM 789 C CA . ARG A 1 98 ? 1.878 5.643 2.922 1.00 92.50 98 ARG A CA 1
ATOM 790 C C . ARG A 1 98 ? 0.474 6.078 3.351 1.00 92.50 98 ARG A C 1
ATOM 792 O O . ARG A 1 98 ? -0.356 6.349 2.488 1.00 92.50 98 ARG A O 1
ATOM 799 N N . ALA A 1 99 ? 0.209 6.144 4.654 1.00 94.69 99 ALA A N 1
ATOM 800 C CA . ALA A 1 99 ? -1.112 6.420 5.212 1.00 94.69 99 ALA A CA 1
ATOM 801 C C . ALA A 1 99 ? -1.620 7.847 4.942 1.00 94.69 99 ALA A C 1
ATOM 803 O O . ALA A 1 99 ? -2.830 8.050 4.906 1.00 94.69 99 ALA A O 1
ATOM 804 N N . VAL A 1 100 ? -0.737 8.820 4.673 1.00 93.75 100 VAL A N 1
ATOM 805 C CA . VAL A 1 100 ? -1.118 10.213 4.336 1.00 93.75 100 VAL A CA 1
ATOM 806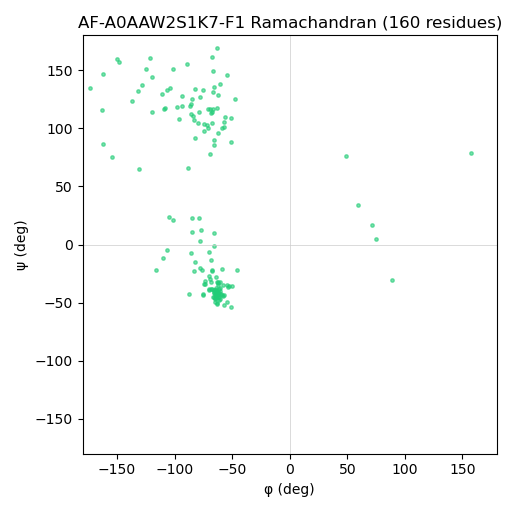 C C . VAL A 1 100 ? -2.125 10.276 3.179 1.00 93.75 100 VAL A C 1
ATOM 808 O O . VAL A 1 100 ? -3.043 11.107 3.175 1.00 93.75 100 VAL A O 1
ATOM 811 N N . CYS A 1 101 ? -1.986 9.367 2.212 1.00 92.62 101 CYS A N 1
ATOM 812 C CA . CYS A 1 101 ? -2.844 9.282 1.035 1.00 92.62 101 CYS A CA 1
ATOM 813 C C . CYS A 1 101 ? -4.207 8.627 1.301 1.00 92.62 101 CYS A C 1
ATOM 815 O O . CYS A 1 101 ? -4.968 8.451 0.351 1.00 92.62 101 CYS A O 1
ATOM 817 N N . PHE A 1 102 ? -4.526 8.250 2.538 1.00 94.88 102 PHE A N 1
ATOM 818 C CA . PHE A 1 102 ? -5.756 7.543 2.880 1.00 94.88 102 PHE A CA 1
ATOM 819 C C . PHE A 1 102 ? -6.591 8.310 3.909 1.00 94.88 102 PHE A C 1
ATOM 821 O O . PHE A 1 102 ? -6.108 9.227 4.578 1.00 94.88 102 PHE A O 1
ATOM 828 N N . LEU A 1 103 ? -7.875 7.969 3.981 1.00 94.25 103 LEU A N 1
ATOM 829 C CA . LEU A 1 103 ? -8.807 8.411 5.017 1.00 94.25 103 LEU A CA 1
ATOM 830 C C . LEU A 1 103 ? -9.875 7.341 5.244 1.00 94.25 103 LEU A C 1
ATOM 832 O O . LEU A 1 103 ? -10.107 6.511 4.364 1.00 94.25 103 LEU A O 1
ATOM 836 N N . ILE A 1 104 ? -10.538 7.384 6.397 1.00 94.69 104 ILE A N 1
ATOM 837 C CA . ILE A 1 104 ? -11.688 6.530 6.702 1.00 94.69 104 ILE A CA 1
ATOM 838 C C . ILE A 1 104 ? -12.940 7.401 6.759 1.00 94.69 104 ILE A C 1
ATOM 840 O O . ILE A 1 104 ? -12.952 8.431 7.430 1.00 94.69 104 ILE A O 1
ATOM 844 N N . GLN A 1 105 ? -13.988 6.991 6.046 1.00 91.31 105 GLN A N 1
ATOM 845 C CA . GLN A 1 105 ? -15.295 7.648 6.057 1.00 91.31 105 GLN A CA 1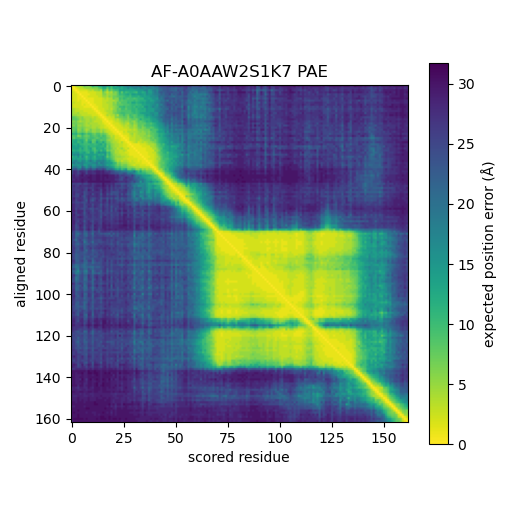
ATOM 846 C C . GLN A 1 105 ? -16.382 6.574 6.119 1.00 91.31 105 GLN A C 1
ATOM 848 O O . GLN A 1 105 ? -16.403 5.670 5.286 1.00 91.31 105 GLN A O 1
ATOM 853 N N . GLY A 1 106 ? -17.254 6.641 7.132 1.00 89.75 106 GLY A N 1
ATOM 854 C CA . GLY A 1 106 ? -18.299 5.631 7.347 1.00 89.75 106 GLY A CA 1
ATOM 855 C C . GLY A 1 106 ? -17.755 4.208 7.543 1.00 89.75 106 GLY A C 1
ATOM 856 O O . GLY A 1 106 ? -18.352 3.259 7.054 1.00 89.75 106 GLY A O 1
ATOM 857 N N . GLY A 1 107 ? -16.581 4.058 8.171 1.00 89.56 107 GLY A N 1
ATOM 858 C CA . GLY A 1 107 ? -15.918 2.758 8.365 1.00 89.56 107 GLY A CA 1
ATOM 859 C C . GLY A 1 107 ? -15.252 2.175 7.111 1.00 89.56 107 GLY A C 1
ATOM 860 O O . GLY A 1 107 ? -14.729 1.063 7.144 1.00 89.56 107 GLY A O 1
ATOM 861 N N . ILE A 1 108 ? -15.240 2.909 5.995 1.00 92.00 108 ILE A N 1
ATOM 862 C CA . ILE A 1 108 ? -14.639 2.465 4.734 1.00 92.00 108 ILE A CA 1
ATOM 863 C C . ILE A 1 108 ? -13.335 3.226 4.491 1.00 92.00 108 ILE A C 1
ATOM 865 O O . ILE A 1 108 ? -13.283 4.452 4.601 1.00 92.00 108 ILE A O 1
ATOM 869 N N . LEU A 1 109 ? -12.279 2.493 4.123 1.00 95.19 109 LEU A N 1
ATOM 870 C CA . LEU A 1 109 ? -10.989 3.065 3.747 1.00 95.19 109 LEU A CA 1
ATOM 871 C C . LEU A 1 109 ? -11.039 3.610 2.313 1.00 95.19 109 LEU A C 1
ATOM 873 O O . LEU A 1 109 ? -11.337 2.881 1.363 1.00 95.19 109 LEU A O 1
ATOM 877 N N . TYR A 1 110 ? -10.661 4.872 2.149 1.00 94.31 110 TYR A N 1
ATOM 878 C CA . TYR A 1 110 ? -10.561 5.553 0.865 1.00 94.31 110 TYR A CA 1
ATOM 879 C C . TYR A 1 110 ? -9.138 6.030 0.596 1.00 94.31 110 TYR A C 1
ATOM 881 O O . TYR A 1 110 ? -8.439 6.493 1.497 1.00 94.31 110 TYR A O 1
ATOM 889 N N . LYS A 1 111 ? -8.727 5.977 -0.673 1.00 93.88 111 LYS A N 1
ATOM 890 C CA . LYS A 1 111 ? -7.517 6.631 -1.168 1.00 93.88 111 LYS A CA 1
ATOM 891 C C . LYS A 1 111 ? -7.880 8.009 -1.719 1.00 93.88 111 LYS A C 1
ATOM 893 O O . LYS A 1 111 ? -8.756 8.132 -2.578 1.00 93.88 111 LYS A O 1
ATOM 898 N N . LYS A 1 112 ? -7.171 9.034 -1.252 1.00 90.44 112 LYS A N 1
ATOM 899 C CA . LYS A 1 112 ? -7.239 10.404 -1.764 1.00 90.44 112 LYS A CA 1
ATOM 900 C C . LYS A 1 112 ? -6.688 10.409 -3.191 1.00 90.44 112 LYS A C 1
ATOM 902 O O . LYS A 1 112 ? -5.527 10.056 -3.407 1.00 90.44 112 LYS A O 1
ATOM 907 N N . SER A 1 113 ? -7.525 10.748 -4.168 1.00 80.19 113 SER A N 1
ATOM 908 C CA . SER A 1 113 ? -7.083 10.943 -5.549 1.00 80.19 113 SER A CA 1
ATOM 909 C C . SER A 1 113 ? -6.667 12.395 -5.772 1.00 80.19 113 SER A C 1
ATOM 911 O O . SER A 1 113 ? -7.127 13.303 -5.083 1.00 80.19 113 SER A O 1
ATOM 913 N N . TYR A 1 114 ? -5.796 12.617 -6.754 1.00 73.50 114 TYR A N 1
ATOM 914 C CA . TYR A 1 114 ? -5.419 13.964 -7.181 1.00 73.50 114 TYR A CA 1
ATOM 915 C C . TYR A 1 114 ? -6.576 14.682 -7.904 1.00 73.50 114 TYR A C 1
ATOM 917 O O . TYR A 1 114 ? -6.686 15.901 -7.862 1.00 73.50 114 TYR A O 1
ATOM 925 N N . THR A 1 115 ? -7.473 13.920 -8.539 1.00 68.38 115 THR A N 1
ATOM 926 C CA . THR A 1 115 ? -8.504 14.409 -9.470 1.00 68.38 115 THR A CA 1
ATOM 927 C C . THR A 1 115 ? -9.923 14.435 -8.890 1.00 68.38 115 THR A C 1
ATOM 929 O O . THR A 1 115 ? -10.887 14.448 -9.649 1.00 68.38 115 THR A O 1
ATOM 932 N N . HIS A 1 116 ? -10.043 14.505 -7.559 1.00 65.75 116 HIS A N 1
ATOM 933 C CA . HIS A 1 116 ? -11.256 14.756 -6.758 1.00 65.75 116 HIS A CA 1
ATOM 934 C C . HIS A 1 116 ? -12.176 13.594 -6.303 1.00 65.75 116 HIS A C 1
ATOM 936 O O . HIS A 1 116 ? -12.713 13.746 -5.205 1.00 65.75 116 HIS A O 1
ATOM 942 N N . PRO A 1 117 ? -12.382 12.428 -6.956 1.00 80.75 117 PRO A N 1
ATOM 943 C CA . PRO A 1 117 ? -13.175 11.371 -6.322 1.00 80.75 117 PRO A CA 1
ATOM 944 C C . PRO A 1 117 ? -12.330 10.552 -5.337 1.00 80.75 117 PRO A C 1
ATOM 946 O O . PRO A 1 117 ? -11.219 10.123 -5.658 1.00 80.75 117 PRO A O 1
ATOM 949 N N . LEU A 1 118 ? -12.860 10.292 -4.143 1.00 86.94 118 LEU A N 1
ATOM 950 C CA . LEU A 1 118 ? -12.285 9.309 -3.225 1.00 86.94 118 LEU A CA 1
ATOM 951 C C . LEU A 1 118 ? -12.428 7.903 -3.818 1.00 86.94 118 LEU A C 1
ATOM 953 O O . LEU A 1 118 ? -13.509 7.511 -4.251 1.00 86.94 118 LEU A O 1
ATOM 957 N N . LEU A 1 119 ? -11.337 7.136 -3.830 1.00 90.12 119 LEU A N 1
ATOM 958 C CA . LEU A 1 119 ? -11.330 5.774 -4.367 1.00 90.12 119 LEU A CA 1
ATOM 959 C C . LEU A 1 119 ? -11.478 4.771 -3.225 1.00 90.12 119 LEU A C 1
ATOM 961 O O . LEU A 1 119 ? -10.615 4.712 -2.345 1.00 90.12 119 LEU A O 1
ATOM 965 N N . ARG A 1 120 ? -12.555 3.979 -3.232 1.00 92.06 120 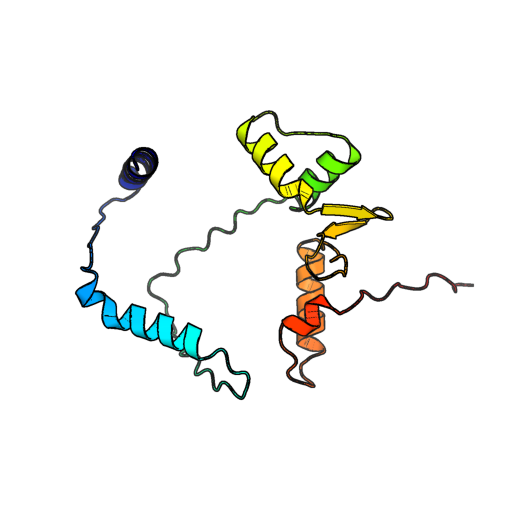ARG A N 1
ATOM 966 C CA . ARG A 1 120 ? -12.776 2.926 -2.229 1.00 92.06 120 ARG A CA 1
ATOM 967 C C . ARG A 1 120 ? -11.657 1.887 -2.311 1.00 92.06 120 ARG A C 1
ATOM 969 O O . ARG A 1 120 ? -11.364 1.357 -3.382 1.00 92.06 120 ARG A O 1
ATOM 976 N N . CYS A 1 121 ? -11.039 1.592 -1.173 1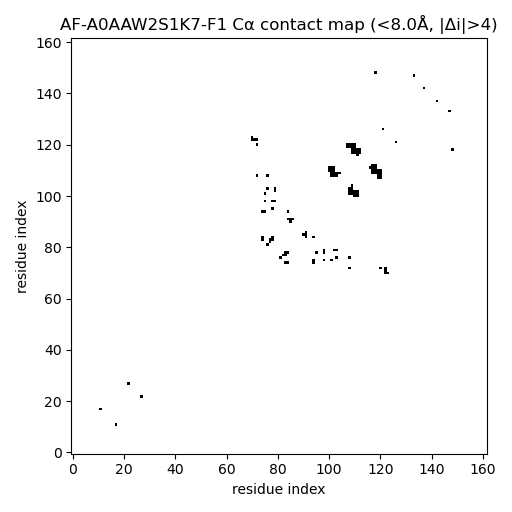.00 93.25 121 CYS A N 1
ATOM 977 C CA . CYS A 1 121 ? -10.034 0.543 -1.062 1.00 93.25 121 CYS A CA 1
ATOM 978 C C . CYS A 1 121 ? -10.727 -0.790 -0.790 1.00 93.25 121 CYS A C 1
ATOM 980 O O . CYS A 1 121 ? -11.387 -0.950 0.236 1.00 93.25 121 CYS A O 1
ATOM 982 N N . VAL A 1 122 ? -10.543 -1.743 -1.697 1.00 92.38 122 VAL A N 1
ATOM 983 C CA . VAL A 1 122 ? -11.153 -3.072 -1.623 1.00 92.38 122 VAL A CA 1
ATOM 984 C C . VAL A 1 122 ? -10.157 -4.108 -1.116 1.00 92.38 122 VAL A C 1
ATOM 986 O O . VAL A 1 122 ? -8.941 -3.974 -1.309 1.00 92.38 122 VAL A O 1
ATOM 989 N N . SER A 1 123 ? -10.677 -5.139 -0.453 1.00 90.50 123 SER A N 1
ATOM 990 C CA . SER A 1 123 ? -9.870 -6.303 -0.074 1.00 90.50 123 SER A CA 1
ATOM 991 C C . SER A 1 123 ? -9.440 -7.083 -1.323 1.00 90.50 123 SER A C 1
ATOM 993 O O . SER A 1 123 ? -10.028 -6.941 -2.396 1.00 90.50 123 SER A O 1
ATOM 995 N N . GLN A 1 124 ? -8.417 -7.930 -1.209 1.00 87.38 124 GLN A N 1
ATOM 996 C CA . GLN A 1 124 ? -8.013 -8.800 -2.318 1.00 87.38 124 GLN A CA 1
ATOM 997 C C . GLN A 1 124 ? -9.163 -9.675 -2.869 1.0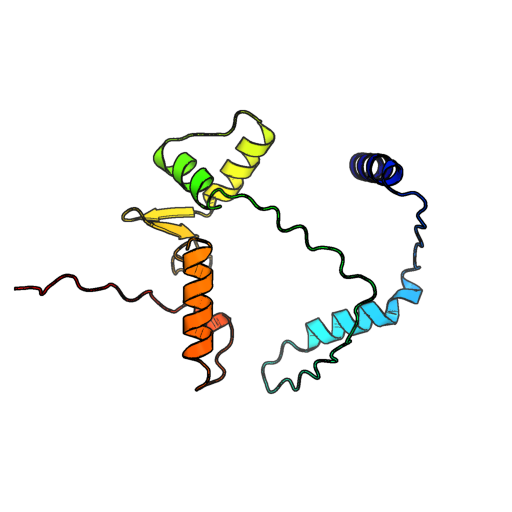0 87.38 124 GLN A C 1
ATOM 999 O O . GLN A 1 124 ? -9.350 -9.661 -4.088 1.00 87.38 124 GLN A O 1
ATOM 1004 N N . PRO A 1 125 ? -9.954 -10.404 -2.051 1.00 87.94 125 PRO A N 1
ATOM 1005 C CA . PRO A 1 125 ? -11.059 -11.211 -2.576 1.00 87.94 125 PRO A CA 1
ATOM 1006 C C . PRO A 1 125 ? -12.146 -10.358 -3.245 1.00 87.94 125 PRO A C 1
ATOM 1008 O O . PRO A 1 125 ? -12.635 -10.724 -4.313 1.00 87.94 125 PRO A O 1
ATOM 1011 N N . GLU A 1 126 ? -12.474 -9.195 -2.677 1.00 86.94 126 GLU A N 1
ATOM 1012 C CA . GLU A 1 126 ? -13.423 -8.248 -3.274 1.00 86.94 126 GLU A CA 1
ATOM 1013 C C . GLU A 1 126 ? -12.906 -7.700 -4.613 1.00 86.94 126 GLU A C 1
ATOM 1015 O O . GLU A 1 126 ? -13.647 -7.648 -5.590 1.00 86.94 126 GLU A O 1
ATOM 1020 N N . GLY A 1 127 ? -11.616 -7.367 -4.700 1.00 88.56 127 GLY A N 1
ATOM 1021 C CA . GLY A 1 127 ? -10.978 -6.935 -5.943 1.00 88.56 127 GLY A CA 1
ATOM 1022 C C . GLY A 1 127 ? -11.023 -8.006 -7.034 1.00 88.56 127 GLY A C 1
ATOM 1023 O O . GLY A 1 127 ? -11.333 -7.694 -8.181 1.00 88.56 127 GLY A O 1
ATOM 1024 N N . VAL A 1 128 ? -10.782 -9.276 -6.687 1.00 87.06 128 VAL A N 1
ATOM 1025 C CA . VAL A 1 128 ? -10.911 -10.405 -7.629 1.00 87.06 128 VAL A CA 1
ATOM 1026 C C . VAL A 1 128 ? -12.352 -10.551 -8.118 1.00 87.06 128 VAL A C 1
ATOM 1028 O O . VAL A 1 128 ? -12.573 -10.782 -9.308 1.00 87.06 128 VAL A O 1
ATOM 1031 N N . HIS A 1 129 ? -13.331 -10.401 -7.224 1.00 85.69 129 HIS A N 1
ATOM 1032 C CA . HIS A 1 129 ? -14.743 -10.459 -7.586 1.00 85.69 129 HIS A CA 1
ATOM 1033 C C . HIS A 1 129 ? -15.141 -9.311 -8.521 1.00 85.69 129 HIS A C 1
ATOM 1035 O O . HIS A 1 129 ? -15.670 -9.573 -9.596 1.00 85.69 129 HIS A O 1
ATOM 1041 N N . LEU A 1 130 ? -14.791 -8.067 -8.182 1.00 84.62 130 LEU A N 1
ATOM 1042 C CA . LEU A 1 130 ? -15.053 -6.896 -9.024 1.00 84.62 130 LEU A CA 1
ATOM 1043 C C . LEU A 1 130 ? -14.419 -7.041 -10.406 1.00 84.62 130 LEU A C 1
ATOM 1045 O O . LEU A 1 130 ? -15.068 -6.775 -11.413 1.00 84.62 130 LEU A O 1
ATOM 1049 N N . LEU A 1 131 ? -13.167 -7.501 -10.477 1.00 85.06 131 LEU A N 1
ATOM 1050 C CA . LEU A 1 131 ? -12.502 -7.754 -11.756 1.00 85.06 131 LEU A CA 1
ATOM 1051 C C . LEU A 1 131 ? -13.227 -8.827 -12.570 1.00 85.06 131 LEU A C 1
ATOM 1053 O O . LEU A 1 131 ? -13.344 -8.680 -13.786 1.00 85.06 131 LEU A O 1
ATOM 1057 N N . ARG A 1 132 ? -13.741 -9.876 -11.919 1.00 83.06 132 ARG A N 1
ATOM 1058 C CA . ARG A 1 132 ? -14.550 -10.903 -12.581 1.00 83.06 132 ARG A CA 1
ATOM 1059 C C . ARG A 1 132 ? -15.862 -10.330 -13.104 1.00 83.06 132 ARG A C 1
ATOM 1061 O O . ARG A 1 132 ? -16.169 -10.586 -14.257 1.00 83.06 132 ARG A O 1
ATOM 1068 N N . GLU A 1 133 ? -16.593 -9.553 -12.307 1.00 79.31 133 GLU A N 1
ATOM 1069 C CA . GLU A 1 133 ? -17.841 -8.899 -12.728 1.00 79.31 133 GLU A CA 1
ATOM 1070 C C . GLU A 1 133 ? -17.626 -7.910 -13.872 1.00 79.31 133 GLU A C 1
ATOM 1072 O O . GLU A 1 133 ? -18.422 -7.829 -14.803 1.00 79.31 133 GLU A O 1
ATOM 1077 N N . ILE A 1 134 ? -16.537 -7.145 -13.815 1.00 74.31 134 ILE A N 1
ATOM 1078 C CA . ILE A 1 134 ? -16.136 -6.245 -14.893 1.00 74.31 134 ILE A CA 1
ATOM 1079 C C . ILE A 1 134 ? -15.858 -7.062 -16.149 1.00 74.31 134 ILE A C 1
ATOM 1081 O O . ILE A 1 134 ? -16.352 -6.718 -17.215 1.00 74.31 134 ILE A O 1
ATOM 1085 N N . HIS A 1 135 ? -15.092 -8.143 -16.032 1.00 76.62 135 HIS A N 1
ATOM 1086 C CA . HIS A 1 135 ? -14.737 -8.981 -17.169 1.00 76.62 135 HIS A CA 1
ATOM 1087 C C . HIS A 1 135 ? -15.955 -9.703 -17.766 1.00 76.62 135 HIS A C 1
ATOM 1089 O O . HIS A 1 135 ? -16.100 -9.725 -18.984 1.00 76.62 135 HIS A O 1
ATOM 1095 N N . SER A 1 136 ? -16.860 -10.229 -16.935 1.00 71.38 136 SER A N 1
ATOM 1096 C CA . SER A 1 136 ? -18.083 -10.906 -17.382 1.00 71.38 136 SER A CA 1
ATOM 1097 C C . SER A 1 136 ? -19.144 -9.933 -17.901 1.00 71.38 136 SER A C 1
ATOM 1099 O O . SER A 1 136 ? -19.864 -10.260 -18.839 1.00 71.38 136 SER A O 1
ATOM 1101 N N . GLY A 1 137 ? -19.227 -8.729 -17.330 1.00 57.25 137 GLY A N 1
ATOM 1102 C CA . GLY A 1 137 ? -20.149 -7.674 -17.751 1.00 57.25 137 GLY A CA 1
ATOM 1103 C C . GLY A 1 137 ? -19.656 -6.836 -18.940 1.00 57.25 137 GLY A C 1
ATOM 1104 O O . GLY A 1 137 ? -20.474 -6.251 -19.643 1.00 57.25 137 GLY A O 1
ATOM 1105 N N . CYS A 1 138 ? -18.342 -6.778 -19.204 1.00 49.91 138 CYS A N 1
ATOM 1106 C CA . CYS A 1 138 ? -17.737 -6.002 -20.303 1.00 49.91 138 CYS A CA 1
ATOM 1107 C C . CYS A 1 138 ? -17.338 -6.833 -21.531 1.00 49.91 138 CYS A C 1
ATOM 1109 O O . CYS A 1 138 ? -16.593 -6.339 -22.377 1.00 49.91 138 CYS A O 1
ATOM 1111 N N . CYS A 1 139 ? -17.906 -8.024 -21.725 1.00 51.12 139 CYS A N 1
ATOM 1112 C CA . CYS A 1 139 ? -17.954 -8.645 -23.056 1.00 51.12 139 CYS A CA 1
ATOM 1113 C C . CYS A 1 139 ? -19.074 -8.064 -23.954 1.00 51.12 139 CYS A C 1
ATOM 1115 O O . CYS A 1 139 ? -19.492 -8.714 -24.905 1.00 51.12 139 CYS A O 1
ATOM 1117 N N . GLY A 1 140 ? -19.548 -6.839 -23.678 1.00 48.38 140 GLY A N 1
ATOM 1118 C CA . GLY A 1 140 ? -20.460 -6.082 -24.546 1.00 48.38 140 GLY A CA 1
ATOM 1119 C C . GLY A 1 140 ? -19.898 -4.778 -25.125 1.00 48.38 140 GLY A C 1
ATOM 1120 O O . GLY A 1 140 ? -20.394 -4.320 -26.147 1.00 48.38 140 GLY A O 1
ATOM 1121 N N . SER A 1 141 ? -18.874 -4.149 -24.535 1.00 46.06 141 SER A N 1
ATOM 1122 C CA . SER A 1 141 ? -18.285 -2.914 -25.087 1.00 46.06 141 SER A CA 1
ATOM 1123 C C . SER A 1 141 ? -16.911 -2.630 -24.483 1.00 46.06 141 SER A C 1
ATOM 1125 O O . SER A 1 141 ? -16.788 -2.364 -23.288 1.00 46.06 141 SER A O 1
ATOM 1127 N N . HIS A 1 142 ? -15.884 -2.664 -25.334 1.00 49.28 142 HIS A N 1
ATOM 1128 C CA . HIS A 1 142 ? -14.485 -2.340 -25.045 1.00 49.28 142 HIS A CA 1
ATOM 1129 C C . HIS A 1 142 ? -14.316 -0.979 -24.351 1.00 49.28 142 HIS A C 1
ATOM 1131 O O . HIS A 1 142 ? -14.072 0.039 -24.995 1.00 49.28 142 HIS A O 1
ATOM 1137 N N . THR A 1 143 ? -14.386 -0.952 -23.025 1.00 48.09 143 THR A N 1
ATOM 1138 C CA . THR A 1 143 ? -14.101 0.246 -22.234 1.00 48.09 143 THR A CA 1
ATOM 1139 C C . THR A 1 143 ? -12.937 -0.048 -21.301 1.00 48.09 143 THR A C 1
ATOM 1141 O O . THR A 1 143 ? -12.979 -0.937 -20.456 1.00 48.09 143 THR A O 1
ATOM 1144 N N . GLY A 1 144 ? -11.824 0.643 -21.560 1.00 52.00 144 GLY A N 1
ATOM 1145 C CA . GLY A 1 144 ? -10.542 0.397 -20.912 1.00 52.00 144 GLY A CA 1
ATOM 1146 C C . GLY A 1 144 ? -10.564 0.637 -19.402 1.00 52.00 144 GLY A C 1
ATOM 1147 O O . GLY A 1 144 ? -11.476 1.245 -18.839 1.00 52.00 144 GLY A O 1
ATOM 1148 N N . THR A 1 145 ? -9.485 0.201 -18.757 1.00 50.56 145 THR A N 1
ATOM 1149 C CA . THR A 1 145 ? -9.203 0.263 -17.311 1.00 50.56 145 THR A CA 1
ATOM 1150 C C . THR A 1 145 ? -9.494 1.610 -16.634 1.00 50.56 145 THR A C 1
ATOM 1152 O O . THR A 1 145 ? -9.736 1.650 -15.430 1.00 50.56 145 THR A O 1
ATOM 1155 N N . TRP A 1 146 ? -9.536 2.711 -17.386 1.00 45.31 146 TRP A N 1
ATOM 1156 C CA . TRP A 1 146 ? -9.847 4.054 -16.891 1.00 45.31 146 TRP A CA 1
ATOM 1157 C C . TRP A 1 146 ? -11.313 4.242 -16.456 1.00 45.31 146 TRP A C 1
ATOM 1159 O O . TRP A 1 146 ? -11.587 5.004 -15.529 1.00 45.31 146 TRP A O 1
ATOM 1169 N N . MET A 1 147 ? -12.258 3.511 -17.058 1.00 47.28 147 MET A N 1
ATOM 1170 C CA . MET A 1 147 ? -13.677 3.566 -16.671 1.00 47.28 147 MET A CA 1
ATOM 1171 C C . MET A 1 147 ? -13.961 2.802 -15.364 1.00 47.28 147 MET A C 1
ATOM 1173 O O . MET A 1 147 ? -14.912 3.117 -14.651 1.00 47.28 147 MET A O 1
ATOM 1177 N N . LEU A 1 148 ? -13.085 1.859 -14.998 1.00 53.62 148 LEU A N 1
ATOM 1178 C CA . LEU A 1 148 ? -13.201 1.043 -13.783 1.00 53.62 148 LEU A CA 1
ATOM 1179 C C . LEU A 1 148 ? -13.008 1.868 -12.508 1.00 53.62 148 LEU A C 1
ATOM 1181 O O . LEU A 1 148 ? -13.657 1.609 -11.501 1.00 53.62 148 LEU A O 1
ATOM 1185 N N . ALA A 1 149 ? -12.178 2.913 -12.567 1.00 53.25 149 ALA A N 1
ATOM 1186 C CA . ALA A 1 149 ? -11.951 3.825 -11.448 1.00 53.25 149 ALA A CA 1
ATOM 1187 C C . ALA A 1 149 ? -13.175 4.703 -11.111 1.00 53.25 149 ALA A C 1
ATOM 1189 O O . ALA A 1 149 ? -13.194 5.335 -10.057 1.00 53.25 149 ALA A O 1
ATOM 1190 N N . LYS A 1 150 ? -14.183 4.768 -11.996 1.00 50.91 150 LYS A N 1
ATOM 1191 C CA . LYS A 1 150 ? -15.373 5.624 -11.843 1.00 50.91 150 LYS A CA 1
ATOM 1192 C C . LYS A 1 150 ? -16.652 4.863 -11.485 1.00 50.91 150 LYS A C 1
ATOM 1194 O O . LYS A 1 150 ? -17.677 5.502 -11.249 1.00 50.91 150 LYS A O 1
ATOM 1199 N N . LYS A 1 151 ? -16.629 3.527 -11.439 1.00 47.19 151 LYS A N 1
ATOM 1200 C CA . LYS A 1 151 ? -17.827 2.738 -11.129 1.00 47.19 151 LYS A CA 1
ATOM 1201 C C . LYS A 1 151 ? -18.068 2.754 -9.615 1.00 47.19 151 LYS A C 1
ATOM 1203 O O . LYS A 1 151 ? -17.257 2.236 -8.851 1.00 47.19 151 LYS A O 1
ATOM 1208 N N . LYS A 1 152 ? -19.168 3.374 -9.177 1.00 38.41 152 LYS A N 1
ATOM 1209 C CA . LYS A 1 152 ? -19.624 3.285 -7.782 1.00 38.41 152 LYS A CA 1
ATOM 1210 C C . LYS A 1 152 ? -20.035 1.832 -7.487 1.00 38.41 152 LYS A C 1
ATOM 1212 O O . LYS A 1 152 ? -20.720 1.245 -8.327 1.00 38.41 152 LYS A O 1
ATOM 1217 N N . PRO A 1 153 ? -19.644 1.244 -6.342 1.00 40.69 153 PRO A N 1
ATOM 1218 C CA . PRO A 1 153 ? -20.280 0.020 -5.877 1.00 40.69 153 PRO A CA 1
ATOM 1219 C C . PRO A 1 153 ? -21.770 0.300 -5.656 1.00 40.69 153 PRO A C 1
ATOM 1221 O O . PRO A 1 153 ? -22.127 1.364 -5.153 1.00 40.69 153 PRO A O 1
ATOM 1224 N N . TYR A 1 154 ? -22.620 -0.637 -6.065 1.00 36.41 154 TYR A N 1
ATOM 1225 C CA . TYR A 1 154 ? -24.050 -0.599 -5.782 1.00 36.41 154 TYR A CA 1
ATOM 1226 C C . TYR A 1 154 ? -24.239 -0.678 -4.260 1.00 36.41 154 TYR A C 1
ATOM 1228 O O . TYR A 1 154 ? -23.812 -1.650 -3.636 1.00 36.41 154 TYR A O 1
ATOM 1236 N N . GLU A 1 155 ? -24.821 0.358 -3.658 1.00 36.59 155 GLU A N 1
ATOM 1237 C CA . GLU A 1 155 ? -25.349 0.273 -2.298 1.00 36.59 155 GLU A CA 1
ATOM 1238 C C . GLU A 1 155 ? -26.557 -0.665 -2.362 1.00 36.59 155 GLU A C 1
ATOM 1240 O O . GLU A 1 155 ? -27.541 -0.380 -3.040 1.00 36.59 155 GLU A O 1
ATOM 1245 N N . GLN A 1 156 ? -26.457 -1.833 -1.724 1.00 36.16 156 GLN A N 1
ATOM 1246 C CA . GLN A 1 156 ? -27.633 -2.657 -1.488 1.00 36.16 156 GLN A CA 1
ATOM 1247 C C . GLN A 1 156 ? -28.520 -1.907 -0.495 1.00 36.16 156 GLN A C 1
ATOM 1249 O O . GLN A 1 156 ? -28.211 -1.835 0.693 1.00 36.16 156 GLN A O 1
ATOM 1254 N N . ASP A 1 157 ? -29.599 -1.331 -1.016 1.00 34.34 157 ASP A N 1
ATOM 1255 C CA . ASP A 1 157 ? -30.740 -0.841 -0.256 1.00 34.34 157 ASP A CA 1
ATOM 1256 C C . ASP A 1 157 ? -31.310 -2.007 0.566 1.00 34.34 157 ASP A C 1
ATOM 1258 O O . ASP A 1 157 ? -32.008 -2.880 0.050 1.00 34.34 157 ASP A O 1
ATOM 1262 N N . ILE A 1 158 ? -30.984 -2.054 1.858 1.00 39.91 158 ILE A N 1
ATOM 1263 C CA . ILE A 1 158 ? -31.697 -2.890 2.829 1.00 39.91 158 ILE A CA 1
ATOM 1264 C C . ILE A 1 158 ? -32.855 -2.041 3.360 1.00 39.91 158 ILE A C 1
ATOM 1266 O O . ILE A 1 158 ? -32.877 -1.619 4.513 1.00 39.91 158 ILE A O 1
ATOM 1270 N N . SER A 1 159 ? -33.800 -1.731 2.479 1.00 38.09 159 SER A N 1
ATOM 1271 C CA . SER A 1 159 ? -35.055 -1.061 2.810 1.00 38.09 159 SER A CA 1
ATOM 1272 C C . SER A 1 159 ? -36.210 -1.831 2.167 1.00 38.09 159 SER A C 1
ATOM 1274 O O . SER A 1 159 ? -36.898 -1.370 1.265 1.00 38.09 159 SER A O 1
ATOM 1276 N N . GLY A 1 160 ? -36.406 -3.068 2.628 1.00 38.47 160 GLY A N 1
ATOM 1277 C CA . GLY A 1 160 ? -37.556 -3.867 2.217 1.00 38.47 160 GLY A CA 1
ATOM 1278 C C . GLY A 1 160 ? -37.353 -5.360 2.387 1.00 38.47 160 GLY A C 1
ATOM 1279 O O . GLY A 1 160 ? -37.134 -6.067 1.410 1.00 38.47 160 GLY A O 1
ATOM 1280 N N . LEU A 1 161 ? -37.491 -5.850 3.616 1.00 30.23 161 LEU A N 1
ATOM 1281 C CA . LEU A 1 161 ? -38.014 -7.194 3.842 1.00 30.23 161 LEU A CA 1
ATOM 1282 C C . LEU A 1 161 ? -39.165 -7.084 4.860 1.00 30.23 161 LEU A C 1
ATOM 1284 O O . LEU A 1 161 ? -39.046 -6.274 5.782 1.00 30.23 161 LEU A O 1
ATOM 1288 N N . PRO A 1 162 ? -40.280 -7.802 4.627 1.00 42.81 162 PRO A N 1
ATOM 1289 C CA . PRO A 1 162 ? -41.495 -7.745 5.441 1.00 42.81 162 PRO A CA 1
ATOM 1290 C C . PRO A 1 162 ? -41.311 -8.303 6.855 1.00 42.81 162 PRO A C 1
ATOM 1292 O O . PRO A 1 162 ? -40.411 -9.154 7.052 1.00 42.81 162 PRO A O 1
#

Organism: Sesamum radiatum (NCBI:txid300843)

pLDDT: mean 72.81, std 19.41, range [30.23, 95.44]

Foldseek 3Di:
DVVVVVVVVVVCVVDPDDDDDDDPPVNCVVVVVVVVVVVVPPDDDDDPDPPDDDVDPPDPPPPPPVPPVDFPCVLLLCCQPPVDADPDPVRRVVSVVVNVQWDADPNWIWGNDPVDDTFTDDTPVVVVVLVVCCVVVCVPDDDDPVVSRVDDPDDPPPPDDD